Protein AF-A0A1H9XSV4-F1 (afdb_monomer_lite)

Sequence (74 aa):
MSRYSHADAEAARRAIAGLVVGEELGTAAREVAVAILHAQGRTDAETAAALRLSTYTAARIRARLHLRAHGARS

pLDDT: mean 92.93, std 10.86, range [43.84, 98.12]

Organism: NCBI:txid155974

Foldseek 3Di:
DPPDDPVLLVLLVCLLVVNAALVPHDLSSNLNNLVVCVVVVDALVRSCVSRVHDSVVSVVSCVVVVHDGRDPDD

Radius of gyration: 11.35 Å; chains: 1; bounding box: 28×19×37 Å

Secondary structure (DSSP, 8-state):
--SS-HHHHHHHHHHHTTSS-GGGS-HHHHHHHHHHHHHTT--HHHHHHHHT--HHHHHHHHHHTTPPPPPPP-

Structure (mmCIF, N/CA/C/O backbone):
data_AF-A0A1H9XSV4-F1
#
_entry.id   AF-A0A1H9XSV4-F1
#
loop_
_atom_site.group_PDB
_atom_site.id
_atom_site.type_symbol
_atom_site.label_atom_id
_atom_site.label_alt_id
_atom_site.label_comp_id
_atom_site.label_asym_id
_atom_site.label_entity_id
_atom_site.label_seq_id
_atom_site.pdbx_PDB_ins_code
_atom_site.Cartn_x
_atom_site.Cartn_y
_atom_site.Cartn_z
_atom_site.occupancy
_atom_site.B_iso_or_equiv
_atom_site.auth_seq_id
_atom_site.auth_comp_id
_atom_site.auth_asym_id
_atom_site.auth_atom_id
_atom_site.pdbx_PDB_model_num
ATOM 1 N N . MET A 1 1 ? 0.502 -4.763 -23.160 1.00 46.41 1 MET A N 1
ATOM 2 C CA . MET A 1 1 ? 1.756 -4.873 -22.381 1.00 46.41 1 MET A CA 1
ATOM 3 C C . MET A 1 1 ? 1.388 -4.860 -20.910 1.00 46.41 1 MET A C 1
ATOM 5 O O . MET A 1 1 ? 0.654 -3.963 -20.512 1.00 46.41 1 MET A O 1
ATOM 9 N N . SER A 1 2 ? 1.808 -5.860 -20.129 1.00 62.41 2 SER A N 1
ATOM 10 C CA . SER A 1 2 ? 1.621 -5.814 -18.672 1.00 62.41 2 SER A CA 1
ATOM 11 C C . SER A 1 2 ? 2.335 -4.574 -18.131 1.00 62.41 2 SER A C 1
ATOM 13 O O . SER A 1 2 ? 3.507 -4.369 -18.433 1.00 62.41 2 SER A O 1
ATOM 15 N N . ARG A 1 3 ? 1.627 -3.737 -17.367 1.00 85.31 3 ARG A N 1
ATOM 16 C CA . ARG A 1 3 ? 2.169 -2.515 -16.743 1.00 85.31 3 ARG A CA 1
ATOM 17 C C . ARG A 1 3 ? 3.236 -2.814 -15.675 1.00 85.31 3 ARG A C 1
ATOM 19 O O . ARG A 1 3 ? 3.936 -1.902 -15.255 1.00 85.31 3 ARG A O 1
ATOM 26 N N . TYR A 1 4 ? 3.357 -4.075 -15.262 1.00 92.00 4 TYR A N 1
ATOM 27 C CA . TYR A 1 4 ? 4.280 -4.537 -14.229 1.00 92.00 4 TYR A CA 1
ATOM 28 C C . TYR A 1 4 ? 5.274 -5.546 -14.800 1.00 92.00 4 TYR A C 1
ATOM 30 O O . TYR A 1 4 ? 4.883 -6.456 -15.542 1.00 92.00 4 TYR A O 1
ATOM 38 N N . SER A 1 5 ? 6.543 -5.393 -14.426 1.00 95.62 5 SER A N 1
ATOM 39 C CA . SER A 1 5 ? 7.626 -6.317 -14.757 1.00 95.62 5 SER A CA 1
ATOM 40 C C . SER A 1 5 ? 7.812 -7.389 -13.675 1.00 95.62 5 SER A C 1
ATOM 42 O O . SER A 1 5 ? 7.312 -7.274 -12.554 1.00 95.62 5 SER A O 1
ATOM 44 N N . HIS A 1 6 ? 8.582 -8.435 -13.986 1.00 94.81 6 HIS A N 1
ATOM 45 C CA . HIS A 1 6 ? 8.995 -9.418 -12.981 1.00 94.81 6 HIS A CA 1
ATOM 46 C C . HIS A 1 6 ? 9.832 -8.779 -11.859 1.00 94.81 6 HIS A C 1
ATOM 48 O O . HIS A 1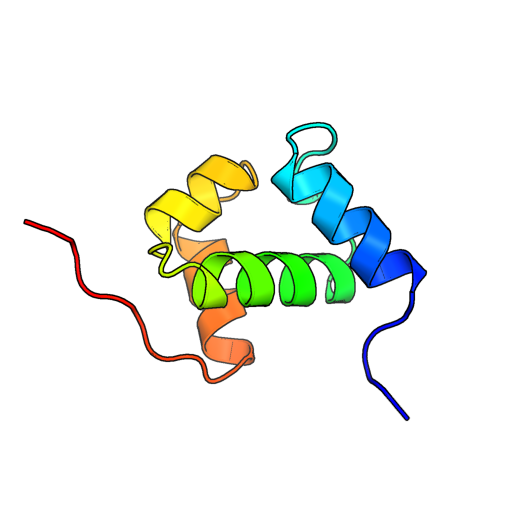 6 ? 9.681 -9.145 -10.696 1.00 94.81 6 HIS A O 1
ATOM 54 N N . ALA A 1 7 ? 10.660 -7.784 -12.194 1.00 95.88 7 ALA A N 1
ATOM 55 C CA . ALA A 1 7 ? 11.457 -7.049 -11.218 1.00 95.88 7 ALA A CA 1
ATOM 56 C C . ALA A 1 7 ? 10.574 -6.278 -10.221 1.00 95.88 7 ALA A C 1
ATOM 58 O O . ALA A 1 7 ? 10.863 -6.281 -9.026 1.00 95.88 7 ALA A O 1
ATOM 59 N N . ASP A 1 8 ? 9.462 -5.691 -10.682 1.00 96.69 8 ASP A N 1
ATOM 60 C CA . ASP A 1 8 ? 8.497 -5.019 -9.801 1.00 96.69 8 ASP A CA 1
ATOM 61 C C . ASP A 1 8 ? 7.844 -6.002 -8.826 1.00 96.69 8 ASP A C 1
ATOM 63 O O . ASP A 1 8 ? 7.690 -5.700 -7.642 1.00 96.69 8 ASP A O 1
ATOM 67 N N . ALA A 1 9 ? 7.484 -7.193 -9.316 1.00 96.12 9 ALA A N 1
ATOM 68 C CA . ALA A 1 9 ? 6.909 -8.247 -8.487 1.00 96.12 9 ALA A CA 1
ATOM 69 C C . ALA A 1 9 ? 7.901 -8.748 -7.429 1.00 96.12 9 ALA A C 1
ATOM 71 O O . ALA A 1 9 ? 7.518 -8.966 -6.280 1.00 96.12 9 ALA A O 1
ATOM 72 N N . GLU A 1 10 ? 9.173 -8.897 -7.790 1.00 97.25 10 GLU A N 1
ATOM 73 C CA . GLU A 1 10 ? 10.204 -9.340 -6.856 1.00 97.25 10 GLU A CA 1
ATOM 74 C C . GLU A 1 10 ? 10.519 -8.279 -5.795 1.00 97.25 10 GLU A C 1
ATOM 76 O O . GLU A 1 10 ? 10.562 -8.578 -4.600 1.00 97.25 10 GLU A O 1
ATOM 81 N N . ALA A 1 11 ? 10.644 -7.015 -6.201 1.00 97.00 11 ALA A N 1
ATOM 82 C CA . ALA A 1 11 ? 10.818 -5.907 -5.269 1.00 97.00 11 ALA A CA 1
ATOM 83 C C . ALA A 1 11 ? 9.635 -5.807 -4.287 1.00 97.00 11 ALA A C 1
ATOM 85 O O . ALA A 1 11 ? 9.840 -5.682 -3.078 1.00 97.00 11 ALA A O 1
ATOM 86 N N . ALA A 1 12 ? 8.400 -5.956 -4.781 1.00 97.31 12 ALA A N 1
ATOM 87 C CA . ALA A 1 12 ? 7.203 -5.992 -3.946 1.00 97.31 12 ALA A CA 1
ATOM 88 C C . ALA A 1 12 ? 7.243 -7.127 -2.908 1.00 97.31 12 ALA A C 1
ATOM 90 O O . ALA A 1 12 ? 6.947 -6.893 -1.736 1.00 97.31 12 ALA A O 1
ATOM 91 N N . ARG A 1 13 ? 7.649 -8.343 -3.300 1.00 97.38 13 ARG A N 1
ATOM 92 C CA . ARG A 1 13 ? 7.779 -9.484 -2.373 1.00 97.38 13 ARG A CA 1
ATOM 93 C C . ARG A 1 13 ? 8.803 -9.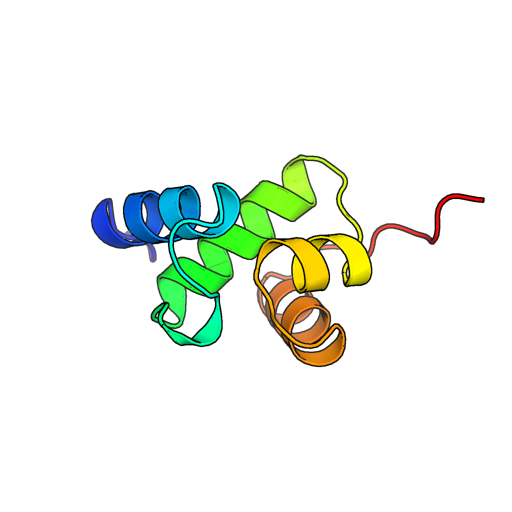220 -1.277 1.00 97.38 13 ARG A C 1
ATOM 95 O O . ARG A 1 13 ? 8.513 -9.474 -0.111 1.00 97.38 13 ARG A O 1
ATOM 102 N N . ARG A 1 14 ? 9.970 -8.674 -1.631 1.00 97.38 14 ARG A N 1
ATOM 103 C CA . ARG A 1 14 ? 11.009 -8.309 -0.656 1.00 97.38 14 ARG A CA 1
ATOM 104 C C . ARG A 1 14 ? 10.503 -7.279 0.350 1.00 97.38 14 ARG A C 1
ATOM 106 O O . ARG A 1 14 ? 10.791 -7.407 1.537 1.00 97.38 14 ARG A O 1
ATOM 113 N N . ALA A 1 15 ? 9.722 -6.301 -0.106 1.00 97.44 15 ALA A N 1
ATOM 114 C CA . ALA A 1 15 ? 9.132 -5.311 0.784 1.00 97.44 15 ALA A CA 1
ATOM 115 C C . ALA A 1 15 ? 8.058 -5.901 1.707 1.00 97.44 15 ALA A C 1
ATOM 117 O O . ALA A 1 15 ? 8.066 -5.625 2.902 1.00 97.44 15 ALA A O 1
ATOM 118 N N . ILE A 1 16 ? 7.187 -6.777 1.195 1.00 97.25 16 ILE A N 1
ATOM 119 C CA . ILE A 1 16 ? 6.191 -7.495 2.012 1.00 97.25 16 ILE A CA 1
ATOM 120 C C . ILE A 1 16 ? 6.870 -8.370 3.075 1.00 97.25 16 ILE A C 1
ATOM 122 O O . ILE A 1 16 ? 6.377 -8.473 4.196 1.00 97.25 16 ILE A O 1
ATOM 126 N N . ALA A 1 17 ? 8.017 -8.968 2.745 1.00 96.50 17 ALA A N 1
ATOM 127 C CA . ALA A 1 17 ? 8.838 -9.729 3.683 1.00 96.50 17 ALA A CA 1
ATOM 128 C C . ALA A 1 17 ? 9.615 -8.850 4.688 1.00 96.50 17 ALA A C 1
ATOM 130 O O . ALA A 1 17 ? 10.343 -9.379 5.524 1.00 96.50 17 ALA A O 1
ATOM 131 N N . GLY A 1 18 ? 9.500 -7.519 4.610 1.00 94.75 18 GLY A N 1
ATOM 132 C CA . GLY A 1 18 ? 10.189 -6.579 5.498 1.00 94.75 18 GLY A CA 1
ATOM 133 C C . GLY A 1 18 ? 11.685 -6.405 5.214 1.00 94.75 18 GLY A C 1
ATOM 134 O O . GLY A 1 18 ? 12.381 -5.791 6.022 1.00 94.75 18 GLY A O 1
ATOM 135 N N . LEU A 1 19 ? 12.183 -6.922 4.085 1.00 95.38 19 LEU A N 1
ATOM 136 C CA . LEU A 1 19 ? 13.596 -6.841 3.688 1.00 95.38 19 LEU A CA 1
ATOM 137 C C . LEU A 1 19 ? 13.968 -5.485 3.076 1.00 95.38 19 LEU A C 1
ATOM 139 O O . LEU A 1 19 ? 15.146 -5.156 2.984 1.00 95.38 19 LEU A O 1
ATOM 143 N N . VAL A 1 20 ? 12.970 -4.740 2.600 1.00 94.00 20 VAL A N 1
ATOM 144 C CA . VAL A 1 20 ? 13.101 -3.436 1.939 1.00 94.00 20 VAL A CA 1
ATOM 145 C C . VAL A 1 20 ? 11.925 -2.574 2.388 1.00 94.00 20 VAL A C 1
ATOM 147 O O . VAL A 1 20 ? 10.809 -3.079 2.513 1.00 94.00 20 VAL A O 1
ATOM 150 N N . VAL A 1 21 ? 12.139 -1.285 2.648 1.00 92.12 21 VAL A N 1
ATOM 151 C CA . VAL A 1 21 ? 11.029 -0.389 3.007 1.00 92.12 21 VAL A CA 1
ATOM 152 C C . VAL A 1 21 ? 10.282 0.081 1.764 1.00 92.12 21 VAL A C 1
ATOM 154 O O . VAL A 1 21 ? 10.842 0.191 0.675 1.00 92.12 21 VAL A O 1
ATOM 157 N N . GLY A 1 22 ? 9.003 0.411 1.917 1.00 85.81 22 GLY A N 1
ATOM 158 C CA . GLY A 1 22 ? 8.158 0.835 0.808 1.00 85.81 22 GLY A CA 1
ATOM 159 C C . GLY A 1 22 ? 8.681 2.080 0.094 1.00 85.81 22 GLY A C 1
ATOM 160 O O . GLY A 1 22 ? 8.466 2.227 -1.107 1.00 85.81 22 GLY A O 1
ATOM 161 N N . GLU A 1 23 ? 9.402 2.955 0.796 1.00 90.75 23 GLU A N 1
ATOM 162 C CA . GLU A 1 23 ? 10.005 4.160 0.219 1.00 90.75 23 GLU A CA 1
ATOM 163 C C . GLU A 1 23 ? 11.133 3.870 -0.784 1.00 90.75 23 GLU A C 1
ATOM 165 O O . GLU A 1 23 ? 11.323 4.646 -1.717 1.00 90.75 23 GLU A O 1
ATOM 170 N N . GLU A 1 24 ? 11.799 2.721 -0.689 1.00 92.94 24 GLU A N 1
ATOM 171 C CA . GLU A 1 24 ? 12.850 2.311 -1.633 1.00 92.94 24 GLU A CA 1
ATOM 172 C C . GLU A 1 24 ? 12.281 1.695 -2.924 1.00 92.94 24 GLU A C 1
ATOM 174 O O . GLU A 1 24 ? 12.983 1.554 -3.924 1.00 92.94 24 GLU A O 1
ATOM 179 N N . LEU A 1 25 ? 10.991 1.345 -2.936 1.00 92.94 25 LEU A N 1
ATOM 180 C CA . LEU A 1 25 ? 10.322 0.799 -4.114 1.00 92.94 25 LEU A CA 1
ATOM 181 C C . LEU A 1 25 ? 10.032 1.887 -5.154 1.00 92.94 25 LEU A C 1
ATOM 183 O O . LEU A 1 25 ? 9.539 2.973 -4.831 1.00 92.94 25 LEU A O 1
ATOM 187 N N . GLY A 1 26 ? 10.189 1.528 -6.429 1.00 94.56 26 GLY A N 1
ATOM 188 C CA . GLY A 1 26 ? 9.601 2.277 -7.536 1.00 94.56 26 GLY A CA 1
ATOM 189 C C . GLY A 1 26 ? 8.067 2.256 -7.501 1.00 94.56 26 GLY A C 1
ATOM 190 O O . GLY A 1 26 ? 7.443 1.392 -6.882 1.00 94.56 26 GLY A O 1
ATOM 191 N N . THR A 1 27 ? 7.437 3.198 -8.207 1.00 95.06 27 THR A N 1
ATOM 192 C CA . THR A 1 27 ? 5.970 3.355 -8.236 1.00 95.06 27 THR A CA 1
ATOM 193 C C . THR A 1 27 ? 5.234 2.062 -8.598 1.00 95.06 27 THR A C 1
ATOM 195 O O . THR A 1 27 ? 4.270 1.706 -7.924 1.00 95.06 27 THR A O 1
ATOM 198 N N . ALA A 1 28 ? 5.698 1.349 -9.628 1.00 96.12 28 ALA A N 1
ATOM 199 C CA . ALA A 1 28 ? 5.080 0.107 -10.090 1.00 96.12 28 ALA A CA 1
ATOM 200 C C . ALA A 1 28 ? 5.167 -1.002 -9.027 1.00 96.12 28 ALA A C 1
ATOM 202 O O . ALA A 1 28 ? 4.162 -1.632 -8.710 1.00 96.12 28 ALA A O 1
ATOM 203 N N . ALA A 1 29 ? 6.329 -1.178 -8.395 1.00 97.06 29 ALA A N 1
ATOM 204 C CA . ALA A 1 29 ? 6.507 -2.147 -7.320 1.00 97.06 29 ALA A CA 1
ATOM 205 C C . ALA A 1 29 ? 5.654 -1.831 -6.072 1.00 97.06 29 ALA A C 1
ATOM 207 O O . ALA A 1 29 ? 5.105 -2.747 -5.462 1.00 97.06 29 ALA A O 1
ATOM 208 N N . ARG A 1 30 ? 5.456 -0.548 -5.718 1.00 97.38 30 ARG A N 1
ATOM 209 C CA . ARG A 1 30 ? 4.511 -0.161 -4.646 1.00 97.38 30 ARG A CA 1
ATOM 210 C C . ARG A 1 30 ? 3.069 -0.520 -4.995 1.00 97.38 30 ARG A C 1
ATOM 212 O O . ARG A 1 30 ? 2.348 -1.029 -4.143 1.00 97.38 30 ARG A O 1
ATOM 219 N N . GLU A 1 31 ? 2.655 -0.256 -6.234 1.00 97.62 31 GLU A N 1
ATOM 220 C CA . GLU A 1 31 ? 1.329 -0.626 -6.742 1.00 97.62 31 GLU A CA 1
ATOM 221 C C . GLU A 1 31 ? 1.113 -2.151 -6.646 1.00 97.62 31 GLU A C 1
ATOM 223 O O . GLU A 1 31 ? 0.094 -2.593 -6.114 1.00 97.62 31 GLU A O 1
ATOM 228 N N . VAL A 1 32 ? 2.108 -2.956 -7.041 1.00 97.94 32 VAL A N 1
ATOM 229 C CA . VAL A 1 32 ? 2.064 -4.424 -6.904 1.00 97.94 32 VAL A CA 1
ATOM 230 C C . VAL A 1 32 ? 1.992 -4.860 -5.437 1.00 97.94 32 VAL A C 1
ATOM 232 O O . VAL A 1 32 ? 1.152 -5.690 -5.091 1.00 97.94 32 VAL A O 1
ATOM 235 N N . ALA A 1 33 ? 2.824 -4.297 -4.558 1.00 97.88 33 ALA A N 1
ATOM 236 C CA . ALA A 1 33 ? 2.843 -4.658 -3.141 1.00 97.88 33 ALA A CA 1
ATOM 237 C C . ALA A 1 33 ? 1.497 -4.376 -2.452 1.00 97.88 33 ALA A C 1
ATOM 239 O O . ALA A 1 33 ? 0.973 -5.228 -1.733 1.00 97.88 33 ALA A O 1
ATOM 240 N N . VAL A 1 34 ? 0.903 -3.207 -2.721 1.00 98.00 34 VAL A N 1
ATOM 241 C CA . VAL A 1 34 ? -0.421 -2.833 -2.202 1.00 98.00 34 VAL A CA 1
ATOM 242 C C . VAL A 1 34 ? -1.506 -3.766 -2.738 1.00 98.00 34 VAL A C 1
ATOM 244 O O . VAL A 1 34 ? -2.353 -4.201 -1.963 1.00 98.00 34 VAL A O 1
ATOM 247 N N . ALA A 1 35 ? -1.476 -4.123 -4.026 1.00 97.81 35 ALA A N 1
ATOM 248 C CA . ALA A 1 35 ? -2.442 -5.061 -4.600 1.00 97.81 35 ALA A CA 1
ATOM 249 C C . ALA A 1 35 ? -2.359 -6.455 -3.953 1.00 97.81 35 ALA A C 1
ATOM 251 O O . ALA A 1 35 ? -3.392 -7.049 -3.649 1.00 97.81 35 ALA A O 1
ATOM 252 N N . ILE A 1 36 ? -1.147 -6.964 -3.694 1.00 97.81 36 ILE A N 1
ATOM 253 C CA . ILE A 1 36 ? -0.944 -8.260 -3.027 1.00 97.81 36 ILE A CA 1
ATOM 254 C C . ILE A 1 36 ? -1.491 -8.225 -1.596 1.00 97.81 36 ILE A C 1
ATOM 256 O O . ILE A 1 36 ? -2.254 -9.108 -1.210 1.00 97.81 36 ILE A O 1
ATOM 260 N N . LEU A 1 37 ? -1.132 -7.208 -0.808 1.00 97.75 37 LEU A N 1
ATOM 261 C CA . LEU A 1 37 ? -1.590 -7.085 0.580 1.00 97.75 37 LEU A CA 1
ATOM 262 C C . LEU A 1 37 ? -3.112 -6.890 0.654 1.00 97.75 37 LEU A C 1
ATOM 264 O O . LEU A 1 37 ? -3.778 -7.506 1.487 1.00 97.75 37 LEU A O 1
ATOM 268 N N . HIS A 1 38 ? -3.688 -6.112 -0.263 1.00 97.44 38 HIS A N 1
ATOM 269 C CA . HIS A 1 38 ? -5.137 -5.949 -0.383 1.00 97.44 38 HIS A CA 1
ATOM 270 C C . HIS A 1 38 ? -5.850 -7.267 -0.708 1.00 97.44 38 HIS A C 1
ATOM 272 O O . HIS A 1 38 ? -6.866 -7.577 -0.080 1.00 97.44 38 HIS A O 1
ATOM 278 N N . ALA A 1 39 ? -5.299 -8.067 -1.628 1.00 96.81 39 ALA A N 1
ATOM 279 C CA . ALA A 1 39 ? -5.825 -9.388 -1.975 1.00 96.81 39 ALA A CA 1
ATOM 280 C C . ALA A 1 39 ? -5.758 -10.379 -0.798 1.00 96.81 39 ALA A C 1
ATOM 282 O O . ALA A 1 39 ? -6.574 -11.292 -0.713 1.00 96.81 39 ALA A O 1
ATOM 283 N N . GLN A 1 40 ? -4.837 -10.168 0.146 1.00 96.38 40 GLN A N 1
ATOM 284 C CA . GLN A 1 40 ? -4.772 -10.891 1.423 1.00 96.38 40 GLN A CA 1
ATOM 285 C C . GLN A 1 40 ? -5.759 -10.354 2.478 1.00 96.38 40 GLN A C 1
ATOM 287 O O . GLN A 1 40 ? -5.723 -10.783 3.631 1.00 96.38 40 GLN A O 1
ATOM 292 N N . GLY A 1 41 ? -6.623 -9.399 2.121 1.00 96.25 41 GLY A N 1
ATOM 293 C CA . GLY A 1 41 ? -7.606 -8.799 3.024 1.00 96.25 41 GLY A CA 1
ATOM 294 C C . GLY A 1 41 ? -7.037 -7.741 3.974 1.00 96.25 41 GLY A C 1
ATOM 295 O O . GLY A 1 41 ? -7.711 -7.373 4.934 1.00 96.25 41 GLY A O 1
ATOM 296 N N . ARG A 1 42 ? -5.809 -7.253 3.750 1.00 96.81 42 ARG A N 1
ATOM 297 C CA . ARG A 1 42 ? -5.190 -6.229 4.608 1.00 96.81 42 ARG 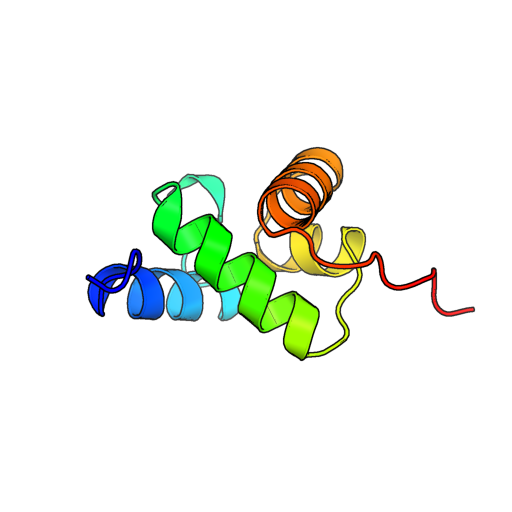A CA 1
ATOM 298 C C . ARG A 1 42 ? -5.831 -4.862 4.386 1.00 96.81 42 ARG A C 1
ATOM 300 O O . ARG A 1 42 ? -5.990 -4.412 3.254 1.00 96.81 42 ARG A O 1
ATOM 307 N N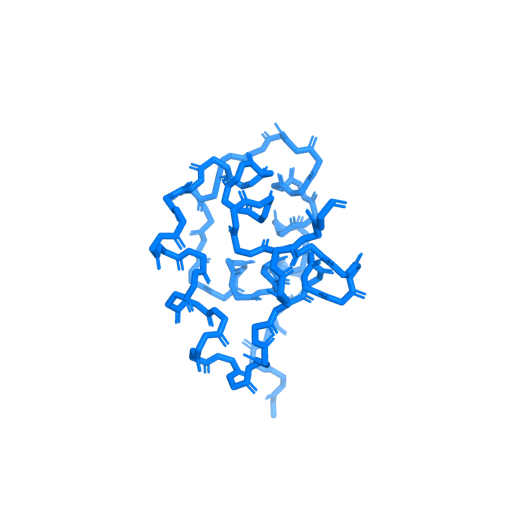 . THR A 1 43 ? -6.133 -4.168 5.475 1.00 97.19 43 THR A N 1
ATOM 308 C CA . THR A 1 43 ? -6.562 -2.762 5.477 1.00 97.19 43 THR A CA 1
ATOM 309 C C . THR A 1 43 ? -5.437 -1.817 5.036 1.00 97.19 43 THR A C 1
ATOM 311 O O . THR A 1 43 ? -4.265 -2.199 4.974 1.00 97.19 43 THR A O 1
ATOM 314 N N . ASP A 1 44 ? -5.773 -0.549 4.770 1.00 97.50 44 ASP A N 1
ATOM 315 C CA . ASP A 1 44 ? -4.782 0.483 4.424 1.00 97.50 44 ASP A CA 1
ATOM 316 C C . ASP A 1 44 ? -3.755 0.686 5.555 1.00 97.50 44 ASP A C 1
ATOM 318 O O . ASP A 1 44 ? -2.574 0.888 5.283 1.00 97.50 44 ASP A O 1
ATOM 322 N N . ALA A 1 45 ? -4.183 0.576 6.818 1.00 97.06 45 ALA A N 1
ATOM 323 C CA . ALA A 1 45 ? -3.309 0.697 7.985 1.00 97.06 45 ALA A CA 1
ATOM 324 C C . ALA A 1 45 ? -2.352 -0.498 8.122 1.00 97.06 45 ALA A C 1
ATOM 326 O O . ALA A 1 45 ? -1.156 -0.311 8.333 1.00 97.06 45 ALA A O 1
ATOM 327 N N . GLU A 1 46 ? -2.846 -1.727 7.945 1.00 97.50 46 GLU A N 1
ATOM 328 C CA . GLU A 1 46 ? -1.988 -2.921 7.966 1.00 97.50 46 GLU A CA 1
ATOM 329 C C . GLU A 1 46 ? -1.011 -2.935 6.785 1.00 97.50 46 GLU A C 1
ATOM 331 O O . GLU A 1 46 ? 0.150 -3.304 6.942 1.00 97.50 46 GLU A O 1
ATOM 336 N N . THR A 1 47 ? -1.465 -2.495 5.610 1.00 97.44 47 THR A N 1
ATOM 337 C CA . THR A 1 47 ? -0.624 -2.346 4.417 1.00 97.44 47 THR A CA 1
ATOM 338 C C . THR A 1 47 ? 0.476 -1.313 4.650 1.00 97.44 47 THR A C 1
ATOM 340 O O . THR A 1 47 ? 1.640 -1.561 4.339 1.00 97.44 47 THR A O 1
ATOM 343 N N . ALA A 1 48 ? 0.123 -0.166 5.232 1.00 97.19 48 ALA A N 1
ATOM 344 C CA . ALA A 1 48 ? 1.071 0.876 5.595 1.00 97.19 48 ALA A CA 1
ATOM 345 C C . ALA A 1 48 ? 2.115 0.376 6.600 1.00 97.19 48 ALA A C 1
ATOM 347 O O . ALA A 1 48 ? 3.307 0.586 6.385 1.00 97.19 48 ALA A O 1
ATOM 348 N N . ALA A 1 49 ? 1.692 -0.357 7.632 1.00 97.00 49 ALA A N 1
ATOM 349 C CA . ALA A 1 49 ? 2.601 -0.964 8.597 1.00 97.00 49 ALA A CA 1
ATOM 350 C C . ALA A 1 49 ? 3.552 -1.981 7.938 1.00 97.00 49 ALA A C 1
ATOM 352 O O . ALA A 1 49 ? 4.762 -1.910 8.149 1.00 97.00 49 ALA A O 1
ATOM 353 N N . ALA A 1 50 ? 3.027 -2.876 7.093 1.00 96.88 50 ALA A N 1
ATOM 354 C CA . ALA A 1 50 ? 3.821 -3.893 6.401 1.00 96.88 50 ALA A CA 1
ATOM 355 C C . ALA A 1 50 ? 4.887 -3.279 5.479 1.00 96.88 50 ALA A C 1
ATOM 357 O O . ALA A 1 50 ? 6.013 -3.762 5.425 1.00 96.88 50 ALA A O 1
ATOM 358 N N . LEU A 1 51 ? 4.547 -2.190 4.785 1.00 97.00 51 LEU A N 1
ATOM 359 C CA . LEU A 1 51 ? 5.449 -1.520 3.848 1.00 97.00 51 LEU A CA 1
ATOM 360 C C . LEU A 1 51 ? 6.229 -0.356 4.473 1.00 97.00 51 LEU A C 1
ATOM 362 O O . LEU A 1 51 ? 6.980 0.304 3.762 1.00 97.00 51 LEU A O 1
ATOM 366 N N . ARG A 1 52 ? 6.059 -0.068 5.770 1.00 96.44 52 ARG A N 1
ATOM 367 C CA . ARG A 1 52 ? 6.597 1.138 6.434 1.00 96.44 52 ARG A CA 1
ATOM 368 C C . ARG A 1 52 ? 6.298 2.427 5.653 1.00 96.44 52 ARG A C 1
ATOM 370 O O . ARG A 1 52 ? 7.164 3.272 5.456 1.00 96.44 52 ARG A O 1
ATOM 377 N N . LEU A 1 53 ? 5.063 2.547 5.177 1.00 95.56 53 LEU A N 1
ATOM 378 C CA . LEU A 1 53 ? 4.518 3.740 4.530 1.00 95.56 53 LEU A CA 1
ATOM 379 C C . LEU A 1 53 ? 3.535 4.433 5.476 1.00 95.56 53 LEU A C 1
ATOM 381 O O . LEU A 1 53 ? 3.116 3.873 6.486 1.00 95.56 53 LEU A O 1
ATOM 385 N N . SER A 1 54 ? 3.092 5.637 5.120 1.00 96.94 54 SER A N 1
ATOM 386 C CA . SER A 1 54 ? 1.924 6.232 5.771 1.00 96.94 54 SER A CA 1
ATOM 387 C C . SER A 1 54 ? 0.623 5.574 5.294 1.00 96.94 54 SER A C 1
ATOM 389 O O . SER A 1 54 ? 0.491 5.196 4.124 1.00 96.94 54 SER A O 1
ATOM 391 N N . THR A 1 55 ? -0.384 5.516 6.173 1.00 97.62 55 THR A N 1
ATOM 392 C CA . THR A 1 55 ? -1.746 5.061 5.832 1.00 97.62 55 THR A CA 1
ATOM 393 C C . THR A 1 55 ? -2.325 5.843 4.656 1.00 97.62 55 THR A C 1
ATOM 395 O O . THR A 1 55 ? -2.951 5.263 3.773 1.00 97.62 55 THR A O 1
ATOM 398 N N . TYR A 1 56 ? -2.051 7.151 4.588 1.00 97.44 56 TYR A N 1
ATOM 399 C CA . TYR A 1 56 ? -2.444 7.994 3.459 1.00 97.44 56 TYR A CA 1
ATOM 400 C C . TYR A 1 56 ? -1.840 7.511 2.134 1.00 97.44 56 TYR A C 1
ATOM 402 O O . TYR A 1 56 ? -2.544 7.410 1.131 1.00 97.44 56 TYR A O 1
ATOM 410 N N . THR A 1 57 ? -0.548 7.173 2.117 1.00 97.19 57 THR A N 1
ATOM 411 C CA . THR A 1 57 ? 0.116 6.678 0.905 1.00 97.19 57 THR A CA 1
ATOM 412 C C . THR A 1 57 ? -0.461 5.337 0.462 1.00 97.19 57 THR A C 1
ATOM 414 O O . THR A 1 57 ? -0.754 5.180 -0.725 1.00 97.19 57 THR A O 1
ATOM 417 N N . ALA A 1 58 ? -0.687 4.406 1.394 1.00 97.44 58 ALA A N 1
ATOM 418 C CA . ALA A 1 58 ? -1.327 3.125 1.095 1.00 97.44 58 ALA A CA 1
ATOM 419 C C . ALA A 1 58 ? -2.740 3.322 0.510 1.00 97.44 58 ALA A C 1
ATOM 421 O O . ALA A 1 58 ? -3.029 2.823 -0.579 1.00 97.44 58 ALA A O 1
ATOM 422 N N . ALA A 1 59 ? -3.570 4.150 1.155 1.00 97.81 59 ALA A N 1
ATOM 423 C CA . ALA A 1 59 ? -4.920 4.471 0.693 1.00 97.81 59 ALA A CA 1
ATOM 424 C C . ALA A 1 59 ? -4.927 5.137 -0.694 1.00 97.81 59 ALA A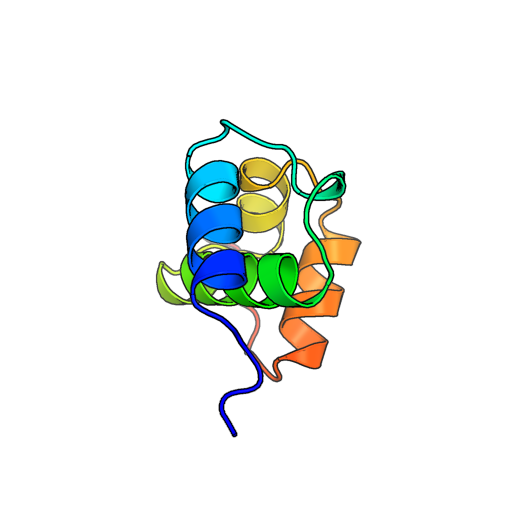 C 1
ATOM 426 O O . ALA A 1 59 ? -5.743 4.798 -1.553 1.00 97.81 59 ALA A O 1
ATOM 427 N N . ARG A 1 60 ? -3.990 6.059 -0.952 1.00 98.12 60 ARG A N 1
ATOM 428 C CA . ARG A 1 60 ? -3.860 6.742 -2.247 1.00 98.12 60 ARG A CA 1
ATOM 429 C C . ARG A 1 60 ? -3.473 5.777 -3.368 1.00 98.12 60 ARG A C 1
ATOM 431 O O . ARG A 1 60 ? -4.004 5.886 -4.472 1.00 98.12 60 ARG A O 1
ATOM 438 N N . ILE A 1 61 ? -2.563 4.839 -3.106 1.00 97.56 61 ILE A N 1
ATOM 439 C CA . ILE A 1 61 ? -2.179 3.807 -4.080 1.00 97.56 61 ILE A CA 1
ATOM 440 C C . ILE A 1 61 ? -3.357 2.861 -4.335 1.00 97.56 61 ILE A C 1
ATOM 442 O O . ILE A 1 61 ? -3.708 2.640 -5.491 1.00 97.56 61 ILE A O 1
ATOM 446 N N . ARG A 1 62 ? -4.033 2.384 -3.282 1.00 97.81 62 ARG A N 1
ATOM 447 C CA . ARG A 1 62 ? -5.248 1.562 -3.400 1.00 97.81 62 ARG A CA 1
ATOM 448 C C . ARG A 1 62 ? -6.312 2.240 -4.273 1.00 97.81 62 ARG A C 1
ATOM 450 O O . ARG A 1 62 ? -6.872 1.605 -5.164 1.00 97.81 62 ARG A O 1
ATOM 457 N N . ALA A 1 63 ? -6.560 3.534 -4.051 1.00 97.50 63 ALA A N 1
ATOM 458 C CA . ALA A 1 63 ? -7.511 4.318 -4.837 1.00 97.50 63 ALA A CA 1
ATOM 459 C C . ALA A 1 63 ? -7.105 4.429 -6.319 1.00 97.50 63 ALA A C 1
ATOM 461 O O . ALA A 1 63 ? -7.953 4.260 -7.192 1.00 97.50 63 ALA A O 1
ATOM 462 N N . ARG A 1 64 ? -5.812 4.637 -6.617 1.00 96.56 64 ARG A N 1
ATOM 463 C CA . ARG A 1 64 ? -5.274 4.634 -7.996 1.00 96.56 64 ARG A CA 1
ATOM 464 C C . ARG A 1 64 ? -5.431 3.288 -8.703 1.00 96.56 64 ARG A C 1
ATOM 466 O O . ARG A 1 64 ? -5.504 3.254 -9.925 1.00 96.56 64 ARG A O 1
ATOM 473 N N . LEU A 1 65 ? -5.463 2.199 -7.942 1.00 95.88 65 LEU A N 1
ATOM 474 C CA . LEU A 1 65 ? -5.706 0.845 -8.440 1.00 95.88 65 LEU A CA 1
ATOM 475 C C . LEU A 1 65 ? -7.199 0.500 -8.528 1.00 95.88 65 LEU A C 1
ATOM 477 O O . LEU A 1 65 ? -7.539 -0.622 -8.890 1.00 95.88 65 LEU A O 1
ATOM 481 N N . HIS A 1 6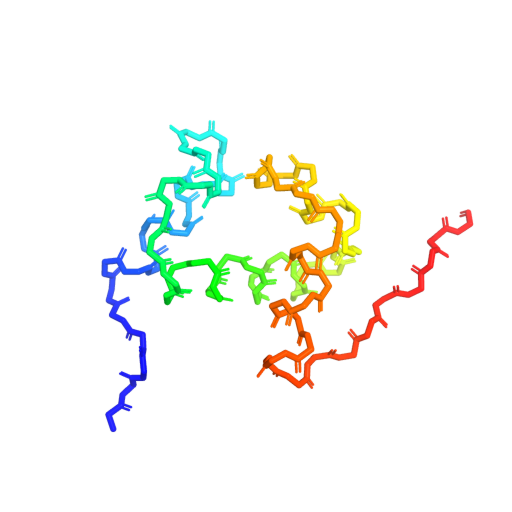6 ? -8.089 1.442 -8.195 1.00 96.69 66 HIS A N 1
ATOM 482 C CA . HIS A 1 66 ? -9.540 1.247 -8.159 1.00 96.69 66 HIS A CA 1
ATOM 483 C C . HIS A 1 66 ? -9.992 0.100 -7.233 1.00 96.69 66 HIS A C 1
ATOM 485 O O . HIS A 1 66 ? -11.033 -0.520 -7.448 1.00 96.69 66 HIS A O 1
ATOM 491 N N . LEU A 1 67 ? -9.228 -0.165 -6.169 1.00 94.06 67 LEU A N 1
ATOM 492 C CA . LEU A 1 67 ? -9.532 -1.204 -5.187 1.00 94.06 67 LEU A CA 1
ATOM 493 C C . LEU A 1 67 ? -10.422 -0.654 -4.060 1.00 94.06 67 LEU A C 1
ATOM 495 O O . LEU A 1 67 ? -10.172 0.421 -3.499 1.00 94.06 67 LEU A O 1
ATOM 499 N N . ARG A 1 68 ? -11.460 -1.413 -3.690 1.00 94.75 68 ARG A N 1
ATOM 500 C CA . ARG A 1 68 ? -12.353 -1.062 -2.572 1.00 94.75 68 ARG A CA 1
ATOM 501 C C . ARG A 1 68 ? -11.601 -1.105 -1.243 1.00 94.75 68 ARG A C 1
ATOM 503 O O . ARG A 1 68 ? -10.757 -1.971 -1.038 1.00 94.75 68 ARG A O 1
ATOM 510 N N . ALA A 1 69 ? -11.915 -0.176 -0.345 1.00 92.19 69 ALA A N 1
ATOM 511 C CA . ALA A 1 69 ? -11.379 -0.210 1.009 1.00 92.19 69 ALA A CA 1
ATOM 512 C C . ALA A 1 69 ? -11.942 -1.421 1.762 1.00 92.19 69 ALA A C 1
ATOM 514 O O . ALA A 1 69 ? -13.138 -1.704 1.668 1.00 92.19 69 ALA A O 1
ATOM 515 N N . HIS A 1 70 ? -11.089 -2.095 2.529 1.00 89.50 70 HIS A N 1
ATOM 516 C CA . HIS A 1 70 ? -11.551 -3.016 3.562 1.00 89.50 70 HIS A CA 1
ATOM 517 C C . HIS A 1 70 ? -11.944 -2.200 4.797 1.00 89.50 70 HIS A C 1
ATOM 519 O O . HIS A 1 70 ? -11.256 -1.238 5.146 1.00 89.50 70 HIS A O 1
ATOM 525 N N . GLY A 1 71 ? -13.067 -2.548 5.428 1.00 77.56 71 GLY A N 1
ATOM 526 C CA . GLY A 1 71 ? -13.508 -1.904 6.667 1.00 77.56 71 GLY A CA 1
ATOM 527 C C . GLY A 1 71 ? -12.555 -2.188 7.831 1.00 77.56 71 GLY A C 1
ATOM 528 O O . GLY A 1 71 ? -11.793 -3.156 7.798 1.00 77.56 71 GLY A O 1
ATOM 529 N N . ALA A 1 72 ? -12.604 -1.354 8.872 1.00 63.34 72 ALA A N 1
ATOM 530 C CA . ALA A 1 72 ? -11.923 -1.658 10.126 1.00 63.34 72 ALA A CA 1
ATOM 531 C C . ALA A 1 72 ? -12.519 -2.947 10.709 1.00 63.34 72 ALA A C 1
ATOM 533 O O . ALA A 1 72 ? -13.731 -3.039 10.908 1.00 63.34 72 ALA A O 1
ATOM 534 N N . ARG A 1 73 ? -11.673 -3.956 10.937 1.00 60.50 73 ARG A N 1
ATOM 535 C CA . ARG A 1 73 ? -12.087 -5.169 11.645 1.00 60.50 73 ARG A CA 1
ATOM 536 C C . ARG A 1 73 ? -12.268 -4.798 13.118 1.00 60.50 73 ARG A C 1
ATOM 538 O O . ARG A 1 73 ? -11.346 -4.238 13.707 1.00 60.50 73 ARG A O 1
ATOM 545 N N . SER A 1 74 ? -13.482 -5.007 13.622 1.00 43.84 74 SER A N 1
ATOM 546 C CA . SER A 1 74 ? -13.873 -4.808 15.024 1.00 43.84 74 SER A CA 1
ATOM 547 C C . SER A 1 74 ? -13.223 -5.848 15.925 1.00 43.84 74 SER A C 1
ATOM 549 O O . SER A 1 74 ? -13.054 -6.992 15.443 1.00 43.84 74 SER A O 1
#